Protein AF-A0A8S3IY94-F1 (afdb_monomer)

Sequence (135 aa):
FRSIRLVISELGSSFTLWDTIVNGASDVRLPKPRHITLKSLETGTILALKFEDTNATDEFHQYFVKLSCDPRNKDLFDVFNAKRRPAVFILRKRKIKKSAISKPSHFNHITKVDENDKDSLYTYSVLVDDHITLS

pLDDT: mean 77.08, std 17.55, range [37.41, 96.62]

Foldseek 3Di:
DDFDKDWDADPPVRHTPDIATDFQQQPWDDPDQQWIWTAGPVPRDIDIGGHPHRVVVVVVVVVVVCCLPPPVRCVRNVPPPPPPPPPPPPPPPPPDPPVVVPDPDPPDPDPDDDPVCCVVDPVNVVVPPPDDDDD

Radius of gyration: 25.17 Å; Cα contacts (8 Å, |Δi|>4): 119; chains: 1; bounding box: 34×53×73 Å

Solvent-accessible surface area (backbone atoms only — not comparable to full-atom values): 8779 Å² total; per-residue (Å²): 136,90,85,46,70,53,75,41,53,44,86,92,77,63,48,75,78,43,75,41,63,53,48,50,82,17,63,75,42,70,89,46,89,27,32,40,34,33,34,34,74,89,79,66,47,73,48,78,48,75,48,96,42,54,65,64,38,50,50,55,50,50,52,52,51,51,53,48,68,31,78,91,32,35,88,52,33,43,69,79,75,54,74,76,68,76,74,82,72,79,73,76,78,69,79,77,56,74,77,79,72,65,64,80,74,89,76,77,83,76,89,75,84,61,86,85,44,43,88,78,35,71,71,54,46,66,70,60,72,77,77,86,91,78,134

Nearest PDB structures (foldseek):
  2y8g-assembly2_B  TM=7.452E-01  e=6.673E-02  Homo sapiens
  2y8f-assembly2_B  TM=6.903E-01  e=5.879E-02  Homo sapiens
  1i2h-assembly1_A  TM=7.411E-01  e=7.575E-02  Rattus norvegicus
  1ddw-assembly1_A  TM=7.922E-01  e=2.523E-01  Rattus norvegicus
  7r03-assembly1_A  TM=5.522E-01  e=1.427E-01  Homo sapiens

Secondary structure (DSSP, 8-state):
---EEEEEE-TTT--EEEEEEE-TTS--EEEETTEEEEE-TTT-PEEEEE-SSHHHHHHHHHHHHHHHH-GGGHHHH-TTTS---------------GGGS-SPP-----S---GGGTTT-HHHHHHS-S-----

Organism: NCBI:txid392030

Mean predicted aligned error: 17.2 Å

Structure (mmCIF, N/CA/C/O backbone):
data_AF-A0A8S3IY94-F1
#
_entry.id   AF-A0A8S3IY94-F1
#
loop_
_atom_site.group_PDB
_atom_site.id
_atom_site.type_symbol
_atom_site.label_atom_id
_atom_site.label_alt_id
_atom_site.label_comp_id
_atom_site.label_asym_id
_atom_site.label_entity_id
_atom_site.label_seq_id
_atom_site.pdbx_PDB_ins_code
_atom_site.Cartn_x
_atom_site.Cartn_y
_atom_site.Cartn_z
_atom_site.occupancy
_atom_site.B_iso_or_equiv
_atom_site.auth_seq_id
_atom_site.auth_comp_id
_atom_site.auth_asym_id
_atom_site.auth_atom_id
_atom_site.pdbx_PDB_model_num
ATOM 1 N N . PHE A 1 1 ? -20.441 7.571 -6.662 1.00 65.00 1 PHE A N 1
ATOM 2 C CA . PHE A 1 1 ? -18.976 7.734 -6.764 1.00 65.00 1 PHE A CA 1
ATOM 3 C C . PHE A 1 1 ? -18.361 6.359 -6.903 1.00 65.00 1 PHE A C 1
ATOM 5 O O . PHE A 1 1 ? -18.808 5.458 -6.206 1.00 65.00 1 PHE A O 1
ATOM 12 N N . ARG A 1 2 ? -17.418 6.175 -7.828 1.00 85.12 2 ARG A N 1
ATOM 13 C CA . ARG A 1 2 ? -16.739 4.890 -8.014 1.00 85.12 2 ARG A CA 1
ATOM 14 C C . ARG A 1 2 ? -15.453 4.877 -7.192 1.00 85.12 2 ARG A C 1
ATOM 16 O O . ARG A 1 2 ? -14.820 5.918 -7.046 1.00 85.12 2 ARG A O 1
ATOM 23 N N . SER A 1 3 ? -15.083 3.723 -6.660 1.00 87.88 3 SER A N 1
ATOM 24 C CA . SER A 1 3 ? -13.829 3.525 -5.938 1.00 87.88 3 SER A CA 1
ATOM 25 C C . SER A 1 3 ? -13.295 2.122 -6.200 1.00 87.88 3 SER A C 1
ATOM 27 O O . SER A 1 3 ? -14.051 1.207 -6.528 1.00 87.88 3 SER A O 1
ATOM 29 N N . ILE A 1 4 ? -11.981 1.970 -6.077 1.00 90.38 4 ILE A N 1
ATOM 30 C CA . ILE A 1 4 ? -11.308 0.674 -6.032 1.00 90.38 4 ILE A CA 1
ATOM 31 C C . ILE A 1 4 ? -10.810 0.507 -4.604 1.00 90.38 4 ILE A C 1
ATOM 33 O O . ILE A 1 4 ? -10.259 1.450 -4.032 1.00 90.38 4 ILE A O 1
ATOM 37 N N . ARG A 1 5 ? -11.034 -0.670 -4.021 1.00 92.69 5 ARG A N 1
ATOM 38 C CA . ARG A 1 5 ? -10.566 -1.003 -2.675 1.00 92.69 5 ARG A CA 1
ATOM 39 C C . ARG A 1 5 ? -9.533 -2.113 -2.750 1.00 92.69 5 ARG A C 1
ATOM 41 O O . ARG A 1 5 ? -9.685 -3.041 -3.542 1.00 92.69 5 ARG A O 1
ATOM 48 N N . LEU A 1 6 ? -8.504 -2.004 -1.923 1.00 92.88 6 LEU A N 1
ATOM 49 C CA . LEU A 1 6 ? -7.579 -3.091 -1.643 1.00 92.88 6 LEU A CA 1
ATOM 50 C C . LEU A 1 6 ? -7.954 -3.667 -0.286 1.00 92.88 6 LEU A C 1
ATOM 52 O O . LEU A 1 6 ? -7.851 -2.976 0.724 1.00 92.88 6 LEU A O 1
ATOM 56 N N . VAL A 1 7 ? -8.379 -4.925 -0.298 1.00 94.31 7 VAL A N 1
ATOM 57 C CA . VAL A 1 7 ? -8.723 -5.685 0.900 1.00 94.31 7 VAL A CA 1
ATOM 58 C C . VAL A 1 7 ? -7.681 -6.776 1.078 1.00 94.31 7 VAL A C 1
ATOM 60 O O . VAL A 1 7 ? -7.384 -7.518 0.144 1.00 94.31 7 VAL A O 1
ATOM 63 N N . ILE A 1 8 ? -7.128 -6.859 2.279 1.00 94.75 8 ILE A N 1
ATOM 64 C CA . ILE A 1 8 ? -6.209 -7.907 2.699 1.00 94.75 8 ILE A CA 1
ATOM 65 C C . ILE A 1 8 ? -6.904 -8.692 3.789 1.00 94.75 8 ILE A C 1
ATOM 67 O O . ILE A 1 8 ? -7.335 -8.127 4.798 1.00 94.75 8 ILE A O 1
ATOM 71 N N . SER A 1 9 ? -6.994 -9.996 3.585 1.00 96.62 9 SER A N 1
ATOM 72 C CA . SER A 1 9 ? -7.605 -10.915 4.527 1.00 96.62 9 SER A CA 1
ATOM 73 C C . SER A 1 9 ? -6.638 -12.013 4.924 1.00 96.62 9 SER A C 1
ATOM 75 O O . SER A 1 9 ? -5.768 -12.408 4.147 1.00 96.62 9 SER A O 1
ATOM 77 N N . GLU A 1 10 ? -6.821 -12.529 6.130 1.00 96.06 10 GLU A N 1
ATOM 78 C CA . GLU A 1 10 ? -6.155 -13.744 6.570 1.00 96.06 10 GLU A CA 1
ATOM 79 C C . GLU A 1 10 ? -6.596 -14.935 5.701 1.00 96.06 10 GLU A C 1
ATOM 81 O O . GLU A 1 10 ? -7.782 -15.119 5.399 1.00 96.06 10 GLU A O 1
ATOM 86 N N . LEU A 1 11 ? -5.622 -15.751 5.295 1.00 91.88 11 LEU A N 1
ATOM 87 C CA . LEU A 1 11 ? -5.869 -16.975 4.545 1.00 91.88 11 LEU A CA 1
ATOM 88 C C . LEU A 1 11 ? -6.580 -18.002 5.440 1.00 91.88 11 LEU A C 1
ATOM 90 O O . LEU A 1 11 ? -6.097 -18.336 6.515 1.00 91.88 11 LEU A O 1
ATOM 94 N N . GLY A 1 12 ? -7.716 -18.530 4.983 1.00 95.75 12 GLY A N 1
ATOM 95 C CA . GLY A 1 12 ? -8.498 -19.546 5.696 1.00 95.75 12 GLY A CA 1
ATOM 96 C C . GLY A 1 12 ? -9.692 -18.978 6.466 1.00 95.75 12 GLY A C 1
ATOM 97 O O . GLY A 1 12 ? -10.805 -19.456 6.267 1.00 95.75 12 GLY A O 1
ATOM 98 N N . SER A 1 13 ? -9.506 -17.931 7.277 1.00 95.12 13 SER A N 1
ATOM 99 C CA . SER A 1 13 ? -10.605 -17.307 8.040 1.00 95.12 13 SER A CA 1
ATOM 100 C C . SER A 1 13 ? -11.362 -16.229 7.253 1.00 95.12 13 SER A C 1
ATOM 102 O O . SER A 1 13 ? -12.498 -15.901 7.588 1.00 95.12 13 SER A O 1
ATOM 104 N N . SER A 1 14 ? -10.741 -15.666 6.207 1.00 92.75 14 SER A N 1
ATOM 105 C CA . SER A 1 14 ? -11.219 -14.474 5.486 1.00 92.75 14 SER A CA 1
ATOM 106 C C . SER A 1 14 ? -11.383 -13.229 6.369 1.00 92.75 14 SER A C 1
ATOM 108 O O . SER A 1 14 ? -12.009 -12.252 5.953 1.00 92.75 14 SER A O 1
ATOM 110 N N . PHE A 1 15 ? -10.805 -13.226 7.573 1.00 96.19 15 PHE A N 1
ATOM 111 C CA . PHE A 1 15 ? -10.823 -12.067 8.452 1.00 96.19 15 PHE A CA 1
ATOM 112 C C . PHE A 1 15 ? -10.086 -10.896 7.796 1.00 96.19 15 PHE A C 1
ATOM 114 O O . PHE A 1 15 ? -8.939 -11.037 7.371 1.00 96.19 15 PHE A O 1
ATOM 121 N N . THR A 1 16 ? -10.739 -9.737 7.688 1.00 96.12 16 THR A N 1
ATOM 122 C CA . THR A 1 16 ? -10.141 -8.546 7.074 1.00 96.12 16 THR A CA 1
ATOM 123 C C . THR A 1 16 ? -9.082 -7.949 7.993 1.00 96.12 16 THR A C 1
ATOM 125 O O . THR A 1 16 ? -9.390 -7.405 9.049 1.00 96.12 16 THR A O 1
ATOM 128 N N . LEU A 1 17 ? -7.828 -8.017 7.558 1.00 93.69 17 LEU A N 1
ATOM 129 C CA . LEU A 1 17 ? -6.682 -7.426 8.245 1.00 93.69 17 LEU A CA 1
ATOM 130 C C . LEU A 1 17 ? -6.537 -5.946 7.901 1.00 93.69 17 LEU A C 1
ATOM 132 O O . LEU A 1 17 ? -6.115 -5.141 8.729 1.00 93.69 17 LEU A O 1
ATOM 136 N N . TRP A 1 18 ? -6.853 -5.593 6.656 1.00 93.06 18 TRP A N 1
ATOM 137 C CA . TRP A 1 18 ? -6.702 -4.236 6.166 1.00 93.06 18 TRP A CA 1
ATOM 138 C C . TRP A 1 18 ? -7.607 -3.977 4.965 1.00 93.06 18 TRP A C 1
ATOM 140 O O . TRP A 1 18 ? -7.755 -4.832 4.095 1.00 93.06 18 TRP A O 1
ATOM 150 N N . ASP A 1 19 ? -8.195 -2.789 4.909 1.00 93.75 19 ASP A N 1
ATOM 151 C CA . ASP A 1 19 ? -9.092 -2.364 3.840 1.00 93.75 19 ASP A CA 1
ATOM 152 C C . ASP A 1 19 ? -8.912 -0.864 3.610 1.00 93.75 19 ASP A C 1
ATOM 154 O O . ASP A 1 19 ? -9.016 -0.070 4.548 1.00 93.75 19 ASP A O 1
ATOM 158 N N . THR A 1 20 ? -8.614 -0.470 2.372 1.00 92.94 20 THR A N 1
ATOM 159 C CA . THR A 1 20 ? -8.577 0.947 2.008 1.00 92.94 20 THR A CA 1
ATOM 160 C C . THR A 1 20 ? -8.990 1.209 0.572 1.00 92.94 20 THR A C 1
ATOM 162 O O . THR A 1 20 ? -8.854 0.362 -0.313 1.00 92.94 20 THR A O 1
ATOM 165 N N . ILE A 1 21 ? -9.378 2.457 0.318 1.00 91.19 21 ILE A N 1
ATOM 166 C CA . ILE A 1 21 ? -9.535 3.006 -1.027 1.00 91.19 21 ILE A CA 1
ATOM 167 C C . ILE A 1 21 ? -8.170 3.269 -1.676 1.00 91.19 21 ILE A C 1
ATOM 169 O O . ILE A 1 21 ? -7.341 4.019 -1.154 1.00 91.19 21 ILE A O 1
ATOM 173 N N . VAL A 1 22 ? -7.976 2.714 -2.873 1.00 89.31 22 VAL A N 1
ATOM 174 C CA . VAL A 1 22 ? -6.753 2.877 -3.660 1.00 89.31 22 VAL A CA 1
ATOM 175 C C . VAL A 1 22 ? -7.024 3.667 -4.934 1.00 89.31 22 VAL A C 1
ATOM 177 O O . VAL A 1 22 ? -7.990 3.411 -5.653 1.00 89.31 22 VAL A O 1
ATOM 180 N N . ASN A 1 23 ? -6.166 4.649 -5.213 1.00 89.38 23 ASN A N 1
ATOM 181 C CA . ASN A 1 23 ? -6.246 5.491 -6.403 1.00 89.38 23 ASN A CA 1
ATOM 182 C C . ASN A 1 23 ? -4.851 6.032 -6.798 1.00 89.38 23 ASN A C 1
ATOM 184 O O . ASN A 1 23 ? -3.833 5.572 -6.276 1.00 89.38 23 ASN A O 1
ATOM 188 N N . GLY A 1 24 ? -4.772 7.003 -7.717 1.00 84.62 24 GLY A N 1
ATOM 189 C CA . GLY A 1 24 ? -3.489 7.551 -8.199 1.00 84.62 24 GLY A CA 1
ATOM 190 C C . GLY A 1 24 ? -2.608 8.223 -7.134 1.00 84.62 24 GLY A C 1
ATOM 191 O O . GLY A 1 24 ? -1.408 8.380 -7.339 1.00 84.62 24 GLY A O 1
ATOM 192 N N . ALA A 1 25 ? -3.169 8.592 -5.983 1.00 86.00 25 ALA A N 1
ATOM 193 C CA . ALA A 1 25 ? -2.448 9.185 -4.860 1.00 86.00 25 ALA A CA 1
ATOM 194 C C . ALA A 1 25 ? -1.937 8.151 -3.837 1.00 86.00 25 ALA A C 1
ATOM 196 O O . ALA A 1 25 ? -1.245 8.529 -2.890 1.00 86.00 25 ALA A O 1
ATOM 197 N N . SER A 1 26 ? -2.254 6.863 -4.010 1.00 88.19 26 SER A N 1
ATOM 198 C CA . SER A 1 26 ? -1.857 5.794 -3.083 1.00 88.19 26 SER A CA 1
ATOM 199 C C . SER A 1 26 ? -0.375 5.417 -3.147 1.00 88.19 26 SER A C 1
ATOM 201 O O . SER A 1 26 ? 0.056 4.590 -2.355 1.00 88.19 26 SER A O 1
ATOM 203 N N . ASP A 1 27 ? 0.412 6.023 -4.045 1.00 88.19 27 ASP A N 1
ATOM 204 C CA . ASP A 1 27 ? 1.884 5.973 -4.027 1.00 88.19 27 ASP A CA 1
ATOM 205 C C . ASP A 1 27 ? 2.453 4.546 -3.873 1.00 88.19 27 ASP A C 1
ATOM 207 O O . ASP A 1 27 ? 3.232 4.256 -2.964 1.00 88.19 27 ASP A O 1
ATOM 211 N N . VAL A 1 28 ? 1.999 3.631 -4.738 1.00 90.56 28 VAL A N 1
ATOM 212 C CA . VAL A 1 28 ? 2.440 2.228 -4.748 1.00 90.56 28 VAL A CA 1
ATOM 213 C C . VAL A 1 28 ? 3.869 2.149 -5.292 1.00 90.56 28 VAL A C 1
ATOM 215 O O . VAL A 1 28 ? 4.126 2.564 -6.420 1.00 90.56 28 VAL A O 1
ATOM 218 N N . ARG A 1 29 ? 4.808 1.625 -4.497 1.00 90.56 29 ARG A N 1
ATOM 219 C CA . ARG A 1 29 ? 6.248 1.570 -4.817 1.00 90.56 29 ARG A CA 1
ATOM 220 C C . ARG A 1 29 ? 6.831 0.182 -4.571 1.00 90.56 29 ARG A C 1
ATOM 222 O O . ARG A 1 29 ? 6.409 -0.487 -3.631 1.00 90.56 29 ARG A O 1
ATOM 229 N N . LEU A 1 30 ? 7.873 -0.186 -5.325 1.00 91.25 30 LEU A N 1
ATOM 230 C CA . LEU A 1 30 ? 8.742 -1.337 -5.033 1.00 91.25 30 LEU A CA 1
ATOM 231 C C . LEU A 1 30 ? 10.090 -0.864 -4.471 1.00 91.25 30 LEU A C 1
ATOM 233 O O . LEU A 1 30 ? 11.032 -0.640 -5.232 1.00 91.25 30 LEU A O 1
ATOM 237 N N . PRO A 1 31 ? 10.227 -0.676 -3.149 1.00 89.69 31 PRO A N 1
ATOM 238 C CA . PRO A 1 31 ? 11.500 -0.255 -2.568 1.00 89.69 31 PRO A CA 1
ATOM 239 C C . PRO A 1 31 ? 12.597 -1.329 -2.660 1.00 89.69 31 PRO A C 1
ATOM 241 O O . PRO A 1 31 ? 13.778 -0.989 -2.663 1.00 89.69 31 PRO A O 1
ATOM 244 N N . LYS A 1 32 ? 12.227 -2.618 -2.675 1.00 88.12 32 LYS A N 1
ATOM 245 C CA . LYS A 1 32 ? 13.134 -3.778 -2.720 1.00 88.12 32 LYS A CA 1
ATOM 246 C C . LYS A 1 32 ? 12.444 -4.957 -3.417 1.00 88.12 32 LYS A C 1
ATOM 248 O O . LYS A 1 32 ? 11.212 -5.001 -3.413 1.00 88.12 32 LYS A O 1
ATOM 253 N N . PRO A 1 33 ? 13.194 -5.960 -3.918 1.00 90.38 33 PRO A N 1
ATOM 254 C CA . PRO A 1 33 ? 12.597 -7.219 -4.354 1.00 90.38 33 PRO A CA 1
ATOM 255 C C . PRO A 1 33 ? 11.706 -7.792 -3.253 1.00 90.38 33 PRO A C 1
ATOM 257 O O . PRO A 1 33 ? 12.064 -7.719 -2.074 1.00 90.38 33 PRO A O 1
ATOM 260 N N . ARG A 1 34 ? 10.558 -8.361 -3.625 1.00 95.12 34 ARG A N 1
ATOM 261 C CA . ARG A 1 34 ? 9.569 -8.935 -2.696 1.00 95.12 34 ARG A CA 1
ATOM 262 C C . ARG A 1 34 ? 8.825 -7.952 -1.793 1.00 95.12 34 ARG A C 1
ATOM 264 O O . ARG A 1 34 ? 8.065 -8.396 -0.937 1.00 95.12 34 ARG A O 1
ATOM 271 N N . HIS A 1 35 ? 9.058 -6.648 -1.930 1.00 94.31 35 HIS A N 1
ATOM 272 C CA . HIS A 1 35 ? 8.467 -5.641 -1.054 1.00 94.31 35 HIS A CA 1
ATOM 273 C C . HIS A 1 35 ? 7.695 -4.608 -1.862 1.00 94.31 35 HIS A C 1
ATOM 275 O O . HIS A 1 35 ? 8.235 -4.021 -2.798 1.00 94.31 35 HIS A O 1
ATOM 281 N N . ILE A 1 36 ? 6.462 -4.336 -1.439 1.00 95.00 36 ILE A N 1
ATOM 282 C CA . ILE A 1 36 ? 5.648 -3.236 -1.956 1.00 95.00 36 ILE A CA 1
ATOM 283 C C . ILE A 1 36 ? 5.217 -2.359 -0.800 1.00 95.00 36 ILE A C 1
ATOM 285 O O . ILE A 1 36 ? 4.791 -2.850 0.241 1.00 95.00 36 ILE A O 1
ATOM 289 N N . THR A 1 37 ? 5.309 -1.051 -0.988 1.00 95.12 37 THR A N 1
ATOM 290 C CA . THR A 1 37 ? 4.728 -0.080 -0.063 1.00 95.12 37 THR A CA 1
ATOM 291 C C . THR A 1 37 ? 3.613 0.679 -0.744 1.00 95.12 37 THR A C 1
ATOM 293 O O . THR A 1 37 ? 3.745 1.023 -1.916 1.00 95.12 37 THR A O 1
ATOM 296 N N . LEU A 1 38 ? 2.551 0.978 -0.010 1.00 93.81 38 LEU A N 1
ATOM 297 C CA . LEU A 1 38 ? 1.428 1.773 -0.493 1.00 93.81 38 LEU A CA 1
ATOM 298 C C . LEU A 1 38 ? 0.858 2.631 0.635 1.00 93.81 38 LEU A C 1
ATOM 300 O O . LEU A 1 38 ? 0.937 2.276 1.809 1.00 93.81 38 LEU A O 1
ATOM 304 N N . LYS A 1 39 ? 0.289 3.775 0.280 1.00 91.81 39 LYS A N 1
ATOM 305 C CA . LYS A 1 39 ? -0.270 4.753 1.206 1.00 91.81 39 LYS A CA 1
ATOM 306 C C . LYS A 1 39 ? -1.796 4.702 1.183 1.00 91.81 39 LYS A C 1
ATOM 308 O O . LYS A 1 39 ? -2.416 4.874 0.133 1.00 91.81 39 LYS A O 1
ATOM 313 N N . SER A 1 40 ? -2.396 4.538 2.359 1.00 90.00 40 SER A N 1
ATOM 314 C CA . SER A 1 40 ? -3.828 4.768 2.553 1.00 90.00 40 SER A CA 1
ATOM 315 C C . SER A 1 40 ? -4.135 6.258 2.468 1.00 90.00 40 SER A C 1
ATOM 317 O O . SER A 1 40 ? -3.449 7.092 3.064 1.00 90.00 40 SER A O 1
ATOM 31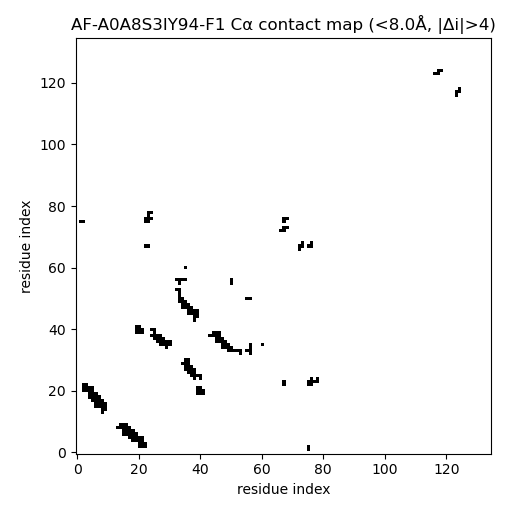9 N N . LEU A 1 41 ? -5.192 6.593 1.740 1.00 83.50 41 LEU A N 1
ATOM 320 C CA . LEU A 1 41 ? -5.672 7.969 1.619 1.00 83.50 41 LEU A CA 1
ATOM 321 C C . LEU A 1 41 ? -6.633 8.348 2.736 1.00 83.50 41 LEU A C 1
ATOM 323 O O . LEU A 1 41 ? -6.757 9.526 3.054 1.00 83.50 41 LEU A O 1
ATOM 327 N N . GLU A 1 42 ? -7.288 7.353 3.327 1.00 87.50 42 GLU A N 1
ATOM 328 C CA . GLU A 1 42 ? -8.259 7.546 4.398 1.00 87.50 42 GLU A CA 1
ATOM 329 C C . GLU A 1 42 ? -7.547 7.794 5.728 1.00 87.50 42 GLU A C 1
ATOM 331 O O . GLU A 1 42 ? -7.866 8.739 6.443 1.00 87.50 42 GLU A O 1
ATOM 336 N N . THR A 1 43 ? -6.540 6.976 6.038 1.00 86.56 43 THR A N 1
ATOM 337 C CA . THR A 1 43 ? -5.831 7.017 7.326 1.00 86.56 43 THR A CA 1
ATOM 338 C C . THR A 1 43 ? -4.456 7.677 7.229 1.00 86.56 43 THR A C 1
ATOM 340 O O . THR A 1 43 ? -3.853 7.999 8.249 1.00 86.56 43 THR A O 1
ATOM 343 N N . GLY A 1 44 ? -3.916 7.863 6.018 1.00 86.50 44 GLY A N 1
ATOM 344 C CA . GLY A 1 44 ? -2.558 8.374 5.805 1.00 86.50 44 GLY A CA 1
ATOM 345 C C . GLY A 1 44 ? -1.446 7.378 6.151 1.00 86.50 44 GLY A C 1
ATOM 346 O O . GLY A 1 44 ? -0.269 7.708 5.993 1.00 86.50 44 GLY A O 1
ATOM 347 N N . THR A 1 45 ? -1.795 6.172 6.605 1.00 91.44 45 THR A N 1
ATOM 348 C CA . THR A 1 45 ? -0.836 5.135 6.997 1.00 91.44 45 THR A CA 1
ATOM 349 C C . THR A 1 45 ? -0.163 4.523 5.777 1.00 91.44 45 THR A C 1
ATOM 351 O O . THR A 1 45 ? -0.790 4.351 4.729 1.00 91.44 45 THR A O 1
ATOM 354 N N . ILE A 1 46 ? 1.103 4.140 5.927 1.00 92.81 46 ILE A N 1
ATOM 355 C CA . ILE A 1 46 ? 1.838 3.389 4.909 1.00 92.81 46 ILE A CA 1
ATOM 356 C C . ILE A 1 46 ? 1.765 1.910 5.267 1.00 92.81 46 ILE A C 1
ATOM 358 O O . ILE A 1 46 ? 2.143 1.513 6.366 1.00 92.81 46 ILE A O 1
ATOM 362 N N . LEU A 1 47 ? 1.295 1.109 4.322 1.00 94.06 47 LEU A N 1
ATOM 363 C CA . LEU A 1 47 ? 1.311 -0.337 4.392 1.00 94.06 47 LEU A CA 1
ATOM 364 C C . LEU A 1 47 ? 2.550 -0.859 3.667 1.00 94.06 47 LEU A C 1
ATOM 366 O O . LEU A 1 47 ? 2.819 -0.459 2.534 1.00 94.06 47 LEU A O 1
ATOM 370 N N . ALA A 1 48 ? 3.288 -1.756 4.317 1.00 95.25 48 ALA A N 1
ATOM 371 C CA . ALA A 1 48 ? 4.411 -2.472 3.729 1.00 95.25 48 ALA A CA 1
ATOM 372 C C . ALA A 1 48 ? 4.048 -3.955 3.596 1.00 95.25 48 ALA A C 1
ATOM 374 O O . ALA A 1 48 ? 3.831 -4.641 4.592 1.00 95.25 48 ALA A O 1
ATOM 375 N N . LEU A 1 49 ? 3.983 -4.435 2.360 1.00 94.88 49 LEU A N 1
ATOM 376 C CA . LEU A 1 49 ? 3.697 -5.817 2.004 1.00 94.88 49 LEU A CA 1
ATOM 377 C C . LEU A 1 49 ? 4.994 -6.533 1.656 1.00 94.88 49 LEU A C 1
ATOM 379 O O . LEU A 1 49 ? 5.805 -6.020 0.882 1.00 94.88 49 LEU A O 1
ATOM 383 N N . LYS A 1 50 ? 5.168 -7.731 2.213 1.00 96.56 50 LYS A N 1
ATOM 384 C CA . LYS A 1 50 ? 6.252 -8.649 1.876 1.00 96.56 50 LYS A CA 1
ATOM 385 C C . LYS A 1 50 ? 5.650 -9.911 1.277 1.00 96.56 50 LYS A C 1
ATOM 387 O O . LYS A 1 50 ? 4.870 -10.587 1.939 1.00 96.56 50 LYS A O 1
ATOM 392 N N . PHE A 1 51 ? 6.046 -10.232 0.056 1.00 96.06 51 PHE A N 1
ATOM 393 C CA . PHE A 1 51 ? 5.546 -11.390 -0.675 1.00 96.06 51 PHE A CA 1
ATOM 394 C C . PHE A 1 51 ? 6.461 -12.605 -0.497 1.00 96.06 51 PHE A C 1
ATOM 396 O O . PHE A 1 51 ? 7.651 -12.494 -0.155 1.00 96.06 51 PHE A O 1
ATOM 403 N N . GLU A 1 52 ? 5.897 -13.786 -0.734 1.00 95.12 52 GLU A N 1
ATOM 404 C CA . GLU A 1 52 ? 6.604 -15.065 -0.658 1.00 95.12 52 GLU A CA 1
ATOM 405 C C . GLU A 1 52 ? 7.733 -15.159 -1.691 1.00 95.12 52 GLU A C 1
ATOM 407 O O . GLU A 1 52 ? 8.850 -15.546 -1.346 1.00 95.12 52 GLU A O 1
ATOM 412 N N . ASP A 1 53 ? 7.498 -14.666 -2.904 1.00 95.19 53 ASP A N 1
ATOM 413 C CA . ASP A 1 53 ? 8.485 -14.620 -3.977 1.00 95.19 53 ASP A CA 1
ATOM 414 C C . ASP A 1 53 ? 8.407 -13.312 -4.791 1.00 95.19 53 ASP A C 1
ATOM 416 O O . ASP A 1 53 ? 7.573 -12.429 -4.555 1.00 95.19 53 ASP A O 1
ATOM 420 N N . THR A 1 54 ? 9.365 -13.137 -5.704 1.00 94.44 54 THR A N 1
ATOM 421 C CA . THR A 1 54 ? 9.450 -11.949 -6.564 1.00 94.44 54 THR A CA 1
ATOM 422 C C . THR A 1 54 ? 8.365 -11.926 -7.632 1.00 94.44 54 THR A C 1
ATOM 424 O O . THR A 1 54 ? 7.857 -10.852 -7.930 1.00 94.44 54 THR A O 1
ATOM 427 N N . ASN A 1 55 ? 7.960 -13.085 -8.152 1.00 94.94 55 ASN A N 1
ATOM 428 C CA . ASN A 1 55 ? 6.943 -13.184 -9.190 1.00 94.94 55 ASN A CA 1
ATOM 429 C C . ASN A 1 55 ? 5.579 -12.685 -8.687 1.00 94.94 55 ASN A C 1
ATOM 431 O O . ASN A 1 55 ? 4.953 -11.865 -9.347 1.00 94.94 55 ASN A O 1
ATOM 435 N N . ALA A 1 56 ? 5.170 -13.068 -7.475 1.00 94.12 56 ALA A N 1
ATOM 436 C CA . ALA A 1 56 ? 3.944 -12.586 -6.839 1.00 94.12 56 ALA A CA 1
ATOM 437 C C . ALA A 1 56 ? 3.958 -11.062 -6.611 1.00 94.12 56 ALA A C 1
ATOM 439 O O . ALA A 1 56 ? 2.932 -10.388 -6.701 1.00 94.12 56 ALA A O 1
ATOM 440 N N . THR A 1 57 ? 5.140 -10.503 -6.338 1.00 94.81 57 THR A N 1
ATOM 441 C CA . THR A 1 57 ? 5.325 -9.051 -6.184 1.00 94.81 57 THR A CA 1
ATOM 442 C C . THR A 1 57 ? 5.154 -8.336 -7.515 1.00 94.81 57 THR A C 1
ATOM 444 O O . THR A 1 57 ? 4.443 -7.333 -7.598 1.00 94.81 57 THR A O 1
ATOM 447 N N . ASP A 1 58 ? 5.799 -8.861 -8.555 1.00 91.88 58 ASP A N 1
ATOM 448 C CA . ASP A 1 58 ? 5.748 -8.305 -9.900 1.00 91.88 58 ASP A CA 1
ATOM 449 C C . ASP A 1 58 ? 4.333 -8.401 -10.470 1.00 91.88 58 ASP A C 1
ATOM 451 O O . ASP A 1 58 ? 3.839 -7.424 -11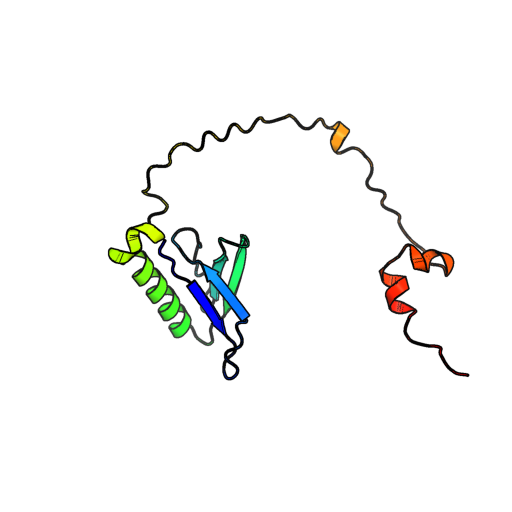.026 1.00 91.88 58 ASP A O 1
ATOM 455 N N . GLU A 1 59 ? 3.643 -9.524 -10.263 1.00 94.75 59 GLU A N 1
ATOM 456 C CA . GLU A 1 59 ? 2.253 -9.721 -10.671 1.00 94.75 59 GLU A CA 1
ATOM 457 C C . GLU A 1 59 ? 1.322 -8.709 -9.996 1.00 94.75 59 GLU A C 1
ATOM 459 O O . GLU A 1 59 ? 0.570 -8.008 -10.679 1.00 94.75 59 GLU A O 1
ATOM 464 N N . PHE A 1 60 ? 1.413 -8.558 -8.670 1.00 93.94 60 PHE A N 1
ATOM 465 C CA . PHE A 1 60 ? 0.619 -7.567 -7.942 1.00 93.94 60 PHE A CA 1
ATOM 466 C C . PHE A 1 60 ? 0.883 -6.150 -8.462 1.00 93.94 60 PHE A C 1
ATOM 468 O O . PHE A 1 60 ? -0.048 -5.379 -8.715 1.00 93.94 60 PHE A O 1
ATOM 475 N N . HIS A 1 61 ? 2.155 -5.792 -8.647 1.00 90.75 61 HIS A N 1
ATOM 476 C CA . HIS A 1 61 ? 2.518 -4.467 -9.129 1.00 90.75 61 HIS A CA 1
ATOM 477 C C . HIS A 1 61 ? 2.044 -4.224 -10.567 1.00 90.75 61 HIS A C 1
ATOM 479 O O . HIS A 1 61 ? 1.473 -3.174 -10.859 1.00 90.75 61 HIS A O 1
ATOM 485 N N . GLN A 1 62 ? 2.225 -5.191 -11.467 1.00 91.44 62 GLN A N 1
ATOM 486 C CA . GLN A 1 62 ? 1.739 -5.109 -12.843 1.00 91.44 62 GLN A CA 1
ATOM 487 C C . GLN A 1 62 ? 0.218 -4.994 -12.892 1.00 91.44 62 GLN A C 1
ATOM 489 O O . GLN A 1 62 ? -0.307 -4.218 -13.690 1.00 91.44 62 GLN A O 1
ATOM 494 N N . TYR A 1 63 ? -0.498 -5.709 -12.022 1.00 91.81 63 TYR A N 1
ATOM 495 C CA . TYR A 1 63 ? -1.945 -5.583 -11.909 1.00 91.81 63 TYR A CA 1
ATOM 496 C C . TYR A 1 63 ? -2.349 -4.167 -11.490 1.00 91.81 63 TYR A C 1
ATOM 498 O O . TYR A 1 63 ? -3.242 -3.570 -12.094 1.00 91.81 63 TYR A O 1
ATOM 506 N N . PHE A 1 64 ? -1.638 -3.582 -10.524 1.00 89.94 64 PHE A N 1
ATOM 507 C CA . PHE A 1 64 ? -1.849 -2.195 -10.122 1.00 89.94 64 PHE A CA 1
ATOM 508 C C . PHE A 1 64 ? -1.576 -1.198 -11.262 1.00 89.94 64 PHE A C 1
ATOM 510 O O . PHE A 1 64 ? -2.386 -0.304 -11.508 1.00 89.94 64 PHE A O 1
ATOM 517 N N . VAL A 1 65 ? -0.477 -1.371 -12.004 1.00 87.44 65 VAL A N 1
ATOM 518 C CA . VAL A 1 65 ? -0.150 -0.550 -13.186 1.00 87.44 65 VAL A CA 1
ATOM 519 C C . VAL A 1 65 ? -1.217 -0.697 -14.272 1.00 87.44 65 VAL A C 1
ATOM 521 O O . VAL A 1 65 ? -1.669 0.286 -14.851 1.00 87.44 65 VAL A O 1
ATOM 524 N N . LYS A 1 66 ? -1.688 -1.918 -14.527 1.00 88.50 66 LYS A N 1
ATOM 525 C CA . LYS A 1 66 ? -2.763 -2.170 -15.488 1.00 88.50 66 LYS A CA 1
ATOM 526 C C . LYS A 1 66 ? -4.056 -1.470 -15.071 1.00 88.50 66 LYS A C 1
ATOM 528 O O . LYS A 1 66 ? -4.710 -0.862 -15.915 1.00 88.50 66 LYS A O 1
ATOM 533 N N . LEU A 1 67 ? -4.408 -1.522 -13.784 1.00 89.62 67 LEU A N 1
ATOM 534 C CA . LEU A 1 67 ? -5.564 -0.809 -13.242 1.00 89.62 67 LEU A CA 1
ATOM 535 C C . LEU A 1 67 ? -5.432 0.707 -13.400 1.00 89.62 67 LEU A C 1
ATOM 537 O O . LEU A 1 67 ? -6.436 1.350 -13.706 1.00 89.62 67 LEU A O 1
ATOM 541 N N . SER A 1 68 ? -4.233 1.264 -13.209 1.00 85.69 68 SER A N 1
ATOM 542 C CA . SER A 1 68 ? -3.998 2.708 -13.302 1.00 85.69 68 SER A CA 1
ATOM 543 C C . SER A 1 68 ? -3.962 3.231 -14.738 1.00 85.69 68 SER A C 1
ATOM 545 O O . SER A 1 68 ? -4.380 4.362 -14.986 1.00 85.69 68 SER A O 1
ATOM 547 N N . CYS A 1 69 ? -3.535 2.404 -15.693 1.00 85.19 69 CYS A N 1
ATOM 548 C CA . CYS A 1 69 ? -3.542 2.727 -17.119 1.00 85.19 69 CYS A CA 1
ATOM 549 C C . CYS A 1 69 ? -4.881 2.438 -17.821 1.00 85.19 69 CYS A C 1
ATOM 551 O O . CYS A 1 69 ? -5.055 2.843 -18.972 1.00 85.19 69 CYS A O 1
ATOM 553 N N . ASP A 1 70 ? -5.823 1.742 -17.176 1.00 86.56 70 ASP A N 1
ATOM 554 C CA . ASP A 1 70 ? -7.122 1.426 -17.773 1.00 86.56 70 ASP A CA 1
ATOM 555 C C . ASP A 1 70 ? -7.916 2.722 -18.051 1.00 86.56 70 ASP A C 1
ATOM 557 O O . ASP A 1 70 ? -8.199 3.477 -17.114 1.00 86.56 70 ASP A O 1
ATOM 561 N N . PRO A 1 71 ? -8.341 2.991 -19.303 1.00 88.25 71 PRO A N 1
ATOM 562 C CA . PRO A 1 71 ? -9.111 4.189 -19.644 1.00 88.25 71 PRO A CA 1
ATOM 563 C C . PRO A 1 71 ? -10.400 4.330 -18.838 1.00 88.25 71 PRO A C 1
ATOM 565 O O . PRO A 1 71 ? -10.839 5.445 -18.556 1.00 88.25 71 PRO A O 1
ATOM 568 N N . ARG A 1 72 ? -10.992 3.203 -18.426 1.00 89.25 72 ARG A N 1
ATOM 569 C CA . ARG A 1 72 ? -12.182 3.185 -17.576 1.00 89.25 72 ARG A CA 1
ATOM 570 C C . ARG A 1 72 ? -11.880 3.723 -16.190 1.00 89.25 72 ARG A C 1
ATOM 572 O O . ARG A 1 72 ? -12.812 4.178 -15.552 1.00 89.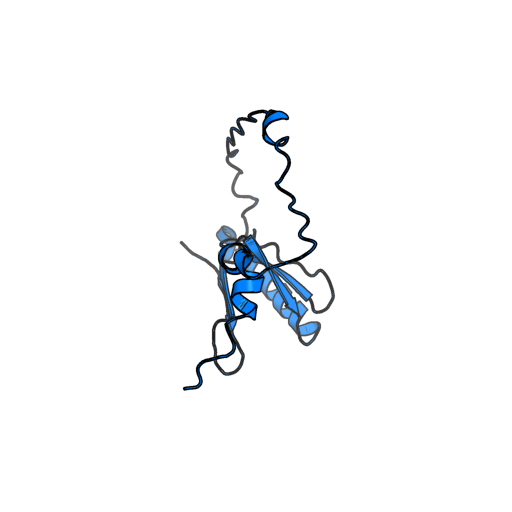25 72 ARG A O 1
ATOM 579 N N . ASN A 1 73 ? -10.629 3.664 -15.727 1.00 88.56 73 ASN A N 1
ATOM 580 C CA . ASN A 1 73 ? -10.149 4.077 -14.403 1.00 88.56 73 ASN A CA 1
ATOM 581 C C . ASN A 1 73 ? -9.455 5.436 -14.372 1.00 88.56 73 ASN A C 1
ATOM 583 O O . ASN A 1 73 ? -8.953 5.849 -13.324 1.00 88.56 73 ASN A O 1
ATOM 587 N N . LYS A 1 74 ? -9.466 6.159 -15.491 1.00 86.25 74 LYS A N 1
ATOM 588 C CA . LYS A 1 74 ? -8.805 7.455 -15.605 1.00 86.25 74 LYS A CA 1
ATOM 589 C C . LYS A 1 74 ? -9.266 8.448 -14.534 1.00 86.25 74 LYS A C 1
ATOM 591 O O . LYS A 1 74 ? -8.441 9.127 -13.949 1.00 86.25 74 LYS A O 1
ATOM 596 N N . ASP A 1 75 ? -10.551 8.487 -14.197 1.00 85.94 75 ASP A N 1
ATOM 597 C CA . ASP A 1 75 ? -11.096 9.341 -13.130 1.00 85.94 75 ASP A CA 1
ATOM 598 C C . ASP A 1 75 ? -10.503 9.062 -11.735 1.00 85.94 75 ASP A C 1
ATOM 600 O O . ASP A 1 75 ? -10.428 9.971 -10.910 1.00 85.94 75 ASP A O 1
ATOM 604 N N . LEU A 1 76 ? -10.067 7.826 -11.475 1.00 86.88 76 LEU A N 1
ATOM 605 C CA . LEU A 1 76 ? -9.502 7.406 -10.192 1.00 86.88 76 LEU A CA 1
ATOM 606 C C . LEU A 1 76 ? -7.986 7.641 -10.129 1.00 86.88 76 LEU A C 1
ATOM 608 O O . LEU A 1 76 ? -7.457 8.025 -9.086 1.00 86.88 76 LEU A O 1
ATOM 612 N N . PHE A 1 77 ? -7.268 7.413 -11.228 1.00 83.81 77 PHE A N 1
ATOM 613 C CA . PHE A 1 77 ? -5.801 7.454 -11.234 1.00 83.81 77 PHE A CA 1
ATOM 614 C C . PHE A 1 77 ? -5.209 8.734 -11.827 1.00 83.81 77 PHE A C 1
ATOM 616 O O . PHE A 1 77 ? -4.069 9.075 -11.517 1.00 83.81 77 PHE A O 1
ATOM 623 N N . ASP A 1 78 ? -5.986 9.509 -12.583 1.00 76.25 78 ASP A N 1
ATOM 624 C CA . ASP A 1 78 ? -5.562 10.771 -13.191 1.00 76.25 78 ASP A CA 1
ATOM 625 C C . ASP A 1 78 ? -5.726 11.966 -12.232 1.00 76.25 78 ASP A C 1
ATOM 627 O O . ASP A 1 78 ? -6.250 13.033 -12.566 1.00 76.25 78 ASP A O 1
ATOM 631 N N . VAL A 1 79 ? -5.255 11.787 -10.995 1.00 62.56 79 VAL A N 1
ATOM 632 C CA . VAL A 1 79 ? -5.293 12.812 -9.935 1.00 62.56 79 VAL A CA 1
ATOM 633 C C . VAL A 1 79 ? -4.369 14.000 -10.277 1.00 62.56 79 VAL A C 1
ATOM 635 O O . VAL A 1 79 ? -4.449 15.059 -9.655 1.00 62.56 79 VAL A O 1
ATOM 638 N N . PHE A 1 80 ? -3.514 13.859 -11.301 1.00 53.62 80 PHE A N 1
ATOM 639 C CA . PHE A 1 80 ? -2.550 14.875 -11.726 1.00 53.62 80 PHE A CA 1
ATOM 640 C C . PHE A 1 80 ? -2.954 15.684 -12.979 1.00 53.62 80 PHE A C 1
ATOM 642 O O . PHE A 1 80 ? -2.466 16.810 -13.096 1.00 53.62 80 PHE A O 1
ATOM 649 N N . ASN A 1 81 ? -3.854 15.208 -13.864 1.00 44.34 81 ASN A N 1
ATOM 650 C CA . ASN A 1 81 ? -4.362 16.012 -15.000 1.00 44.34 81 ASN A CA 1
ATOM 651 C C . ASN A 1 81 ? -5.740 16.647 -14.776 1.00 44.34 81 ASN A C 1
ATOM 653 O O . ASN A 1 81 ? -6.159 17.499 -15.569 1.00 44.34 81 ASN A O 1
ATOM 657 N N . ALA A 1 82 ? -6.445 16.320 -13.691 1.00 48.59 82 ALA A N 1
ATOM 658 C CA . ALA A 1 82 ? -7.516 17.187 -13.223 1.00 48.59 82 ALA A CA 1
ATOM 659 C C . ALA A 1 82 ? -6.872 18.523 -12.841 1.00 48.59 82 ALA A C 1
ATOM 661 O O . ALA A 1 82 ? -6.203 18.605 -11.812 1.00 48.59 82 ALA A O 1
ATOM 662 N N . LYS A 1 83 ? -7.013 19.533 -13.721 1.00 44.66 83 LYS A N 1
ATOM 663 C CA . LYS A 1 83 ? -6.560 20.920 -13.534 1.00 44.66 83 LYS A CA 1
ATOM 664 C C . LYS A 1 83 ? -6.548 21.210 -12.046 1.00 44.66 83 LYS A C 1
ATOM 666 O O . LYS A 1 83 ? -7.624 21.283 -11.448 1.00 44.66 83 LYS A O 1
ATOM 671 N N . ARG A 1 84 ? -5.351 21.330 -11.461 1.00 46.12 84 ARG A N 1
ATOM 672 C CA . ARG A 1 84 ? -5.178 21.866 -10.117 1.00 46.12 84 ARG A CA 1
ATOM 673 C C . ARG A 1 84 ? -5.911 23.199 -10.139 1.00 46.12 84 ARG A C 1
ATOM 675 O O . ARG A 1 84 ? -5.350 24.199 -10.577 1.00 46.12 84 ARG A O 1
ATOM 682 N N . ARG A 1 85 ? -7.184 23.231 -9.727 1.00 45.28 85 ARG A N 1
ATOM 683 C CA . ARG A 1 85 ? -7.767 24.468 -9.229 1.00 45.28 85 ARG A CA 1
ATOM 684 C C . ARG A 1 85 ? -6.755 24.859 -8.171 1.00 45.28 85 ARG A C 1
ATOM 686 O O . ARG A 1 85 ? -6.489 24.005 -7.319 1.00 45.28 85 ARG A O 1
ATOM 693 N N . PRO A 1 86 ? -6.081 26.015 -8.288 1.00 39.72 86 PRO A N 1
ATOM 694 C CA . PRO A 1 86 ? -5.154 26.409 -7.254 1.00 39.72 86 PRO A CA 1
ATOM 695 C C . PRO A 1 86 ? -5.980 26.344 -5.982 1.00 39.72 86 PRO A C 1
ATOM 697 O O . PRO A 1 86 ? -6.965 27.070 -5.840 1.00 39.72 86 PRO A O 1
ATOM 700 N N . ALA A 1 87 ? -5.668 25.381 -5.114 1.00 44.78 87 ALA A N 1
ATOM 701 C CA . ALA A 1 87 ? -6.157 25.441 -3.766 1.00 44.78 87 ALA A CA 1
ATOM 702 C C . ALA A 1 87 ? -5.590 26.772 -3.300 1.00 44.78 87 ALA A C 1
ATOM 704 O O . ALA A 1 87 ? -4.373 26.918 -3.166 1.00 44.78 87 ALA A O 1
ATOM 705 N N . VAL A 1 88 ? -6.456 27.777 -3.185 1.00 47.78 88 VAL A N 1
ATOM 706 C CA . VAL A 1 88 ? -6.137 29.034 -2.529 1.00 47.78 88 VAL A CA 1
ATOM 707 C C . VAL A 1 88 ? -6.000 28.657 -1.063 1.00 47.78 88 VAL A C 1
ATOM 709 O O . VAL A 1 88 ? -6.880 28.860 -0.235 1.00 47.78 88 VAL A O 1
ATOM 712 N N . PHE A 1 89 ? -4.895 27.985 -0.760 1.00 42.69 89 PHE A N 1
ATOM 713 C CA . PHE A 1 89 ? -4.464 27.711 0.579 1.00 42.69 89 PHE A CA 1
ATOM 714 C C . PHE A 1 89 ? -3.876 29.034 1.032 1.00 42.69 89 PHE A C 1
ATOM 716 O O . PHE A 1 89 ? -2.683 29.303 0.886 1.00 42.69 89 PHE A O 1
ATOM 723 N N . ILE A 1 90 ? -4.744 29.910 1.539 1.00 48.28 90 ILE A N 1
ATOM 724 C CA . ILE A 1 90 ? -4.301 31.028 2.359 1.00 48.28 90 ILE A CA 1
ATOM 725 C C . ILE A 1 90 ? -3.769 30.394 3.644 1.00 48.28 90 ILE A C 1
ATOM 727 O O . ILE A 1 90 ? -4.435 30.356 4.676 1.00 48.28 90 ILE A O 1
ATOM 731 N N . LEU A 1 91 ? -2.539 29.883 3.582 1.00 48.47 91 LEU A N 1
ATOM 732 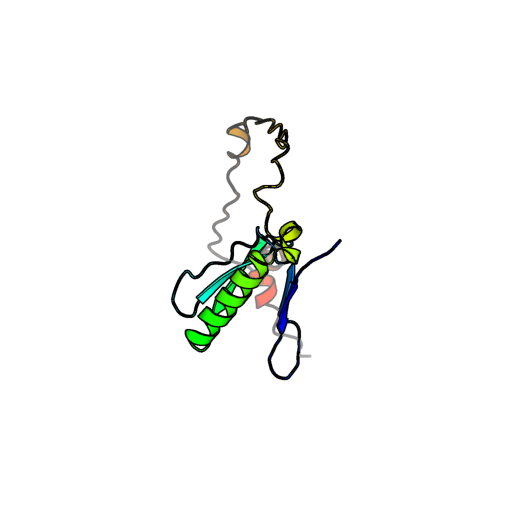C CA . LEU A 1 91 ? -1.696 29.717 4.748 1.00 48.47 91 LEU A CA 1
ATOM 733 C C . LEU A 1 91 ? -1.485 31.130 5.280 1.00 48.47 91 LEU A C 1
ATOM 735 O O . LEU A 1 91 ? -0.541 31.828 4.908 1.00 48.47 91 LEU A O 1
ATOM 739 N N . ARG A 1 92 ? -2.376 31.572 6.171 1.00 55.06 92 ARG A N 1
ATOM 740 C CA . ARG A 1 92 ? -2.032 32.630 7.111 1.00 55.06 92 ARG A CA 1
ATOM 741 C C . ARG A 1 92 ? -0.884 32.061 7.938 1.00 55.06 92 ARG A C 1
ATOM 743 O O . ARG A 1 92 ? -1.116 31.422 8.960 1.00 55.06 92 ARG A O 1
ATOM 750 N N . LYS A 1 93 ? 0.358 32.254 7.476 1.00 56.72 93 LYS A N 1
ATOM 751 C CA . LYS A 1 93 ? 1.568 32.047 8.273 1.00 56.72 93 LYS A CA 1
ATOM 752 C C . LYS A 1 93 ? 1.474 33.001 9.460 1.00 56.72 93 LYS A C 1
ATOM 754 O O . LYS A 1 93 ? 1.991 34.114 9.428 1.00 56.72 93 LYS A O 1
ATOM 759 N N . ARG A 1 94 ? 0.787 32.585 10.521 1.00 64.38 94 ARG A N 1
ATOM 760 C CA . ARG A 1 94 ? 0.971 33.198 11.828 1.00 64.38 94 ARG A CA 1
ATOM 761 C C . ARG A 1 94 ? 2.372 32.796 12.260 1.00 64.38 94 ARG A C 1
ATOM 763 O O . ARG A 1 94 ? 2.646 31.616 12.455 1.00 64.38 94 ARG A O 1
ATOM 770 N N . LYS A 1 95 ? 3.275 33.774 12.346 1.00 64.06 95 LYS A N 1
ATOM 771 C CA . LYS A 1 95 ? 4.576 33.582 12.988 1.00 64.06 95 LYS A CA 1
ATOM 772 C C . LYS A 1 95 ? 4.297 33.110 14.416 1.00 64.06 95 LYS A C 1
ATOM 774 O O . LYS A 1 95 ? 3.790 33.884 15.226 1.00 64.06 95 LYS A O 1
ATOM 779 N N . ILE A 1 96 ? 4.581 31.843 14.706 1.00 64.06 96 ILE A N 1
ATOM 780 C CA . ILE A 1 96 ? 4.587 31.337 16.078 1.00 64.06 96 ILE A CA 1
ATOM 781 C C . ILE A 1 96 ? 5.684 32.128 16.800 1.00 64.06 96 ILE A C 1
ATOM 783 O O . ILE A 1 96 ? 6.831 32.156 16.351 1.00 64.06 96 ILE A O 1
ATOM 787 N N . LYS A 1 97 ? 5.331 32.858 17.865 1.00 72.44 97 LYS A N 1
ATOM 788 C CA . LYS A 1 97 ? 6.325 33.585 18.667 1.00 72.44 97 LYS A CA 1
ATOM 789 C C . LYS A 1 97 ? 7.230 32.552 19.342 1.00 72.44 97 LYS A C 1
ATOM 791 O O . LYS A 1 97 ? 6.721 31.573 19.877 1.00 72.44 97 LYS A O 1
ATOM 796 N N . LYS A 1 98 ? 8.551 32.779 19.371 1.00 64.50 98 LYS A N 1
ATOM 797 C CA . LYS A 1 98 ? 9.514 31.899 20.074 1.00 64.50 98 LYS A CA 1
ATOM 798 C C . LYS A 1 98 ? 9.131 31.644 21.544 1.00 64.50 98 LYS A C 1
ATOM 800 O O . LYS A 1 98 ? 9.444 30.585 22.068 1.00 64.50 98 LYS A O 1
ATOM 805 N N . SER A 1 99 ? 8.385 32.558 22.169 1.00 68.44 99 SER A N 1
ATOM 806 C CA . SER A 1 99 ? 7.840 32.399 23.523 1.00 68.44 99 SER A CA 1
ATOM 807 C C . SER A 1 99 ? 6.756 31.318 23.669 1.00 68.44 99 SER A C 1
ATOM 809 O O . SER A 1 99 ? 6.442 30.928 24.788 1.00 68.44 99 SER A O 1
ATOM 811 N N . ALA A 1 100 ? 6.164 30.826 22.574 1.00 64.44 100 ALA A N 1
ATOM 812 C CA . ALA A 1 100 ? 5.137 29.780 22.613 1.00 64.44 100 ALA A CA 1
ATOM 813 C C . ALA A 1 100 ? 5.717 28.361 22.756 1.00 64.44 100 ALA A C 1
ATOM 815 O O . ALA A 1 100 ? 4.993 27.452 23.143 1.00 64.44 100 ALA A O 1
ATOM 816 N N . ILE A 1 101 ? 7.008 28.179 22.461 1.00 64.19 101 ILE A N 1
ATOM 817 C CA . ILE A 1 101 ? 7.719 26.893 22.572 1.00 64.19 101 ILE A CA 1
ATOM 818 C C . ILE A 1 101 ? 8.751 26.879 23.706 1.00 64.19 101 ILE A C 1
ATOM 820 O O . ILE A 1 101 ? 9.390 25.863 23.938 1.00 64.19 101 ILE A O 1
ATOM 824 N N . SER A 1 102 ? 8.941 28.000 24.408 1.00 57.56 102 SER A N 1
ATOM 825 C CA . SER A 1 102 ? 9.978 28.150 25.435 1.00 57.56 102 SER A CA 1
ATOM 826 C C . SER A 1 102 ? 9.487 27.864 26.854 1.00 57.56 102 SER A C 1
ATOM 828 O O . SER A 1 102 ? 10.139 28.278 27.810 1.00 57.56 102 SER A O 1
ATOM 830 N N . LYS A 1 103 ? 8.336 27.206 27.027 1.00 61.88 103 LYS A N 1
ATOM 831 C CA . LYS A 1 103 ? 8.010 26.658 28.345 1.00 61.88 103 LYS A CA 1
ATOM 832 C C . LYS A 1 103 ? 8.850 25.391 28.509 1.00 61.88 103 LYS A C 1
ATOM 834 O O . LYS A 1 103 ? 8.734 24.524 27.644 1.00 61.88 103 LYS A O 1
ATOM 839 N N . PRO A 1 104 ? 9.700 25.278 29.544 1.00 63.12 104 PRO A N 1
ATOM 840 C CA . PRO A 1 104 ? 10.389 24.026 29.808 1.00 63.12 104 PRO A CA 1
ATOM 841 C C . PRO A 1 104 ? 9.330 22.927 29.922 1.00 63.12 104 PRO A C 1
ATOM 843 O O . PRO A 1 104 ? 8.383 23.040 30.700 1.00 63.12 104 PRO A O 1
ATOM 846 N N . SER A 1 105 ? 9.445 21.900 29.080 1.00 58.97 105 SER A N 1
ATOM 847 C CA . SER A 1 105 ? 8.722 20.652 29.289 1.00 58.97 105 SER A CA 1
ATOM 848 C C . SER A 1 105 ? 9.101 20.171 30.683 1.00 58.97 105 SER A C 1
ATOM 850 O O . SER A 1 105 ? 10.296 20.095 30.971 1.00 58.97 105 SER A O 1
ATOM 852 N N . HIS A 1 106 ? 8.114 19.908 31.538 1.00 56.81 106 HIS A N 1
ATOM 853 C CA . HIS A 1 106 ? 8.293 19.377 32.890 1.00 56.81 106 HIS A CA 1
ATOM 854 C C . HIS A 1 106 ? 8.948 17.990 32.823 1.00 56.81 106 HIS A C 1
ATOM 856 O O . HIS A 1 106 ? 8.285 16.961 32.919 1.00 56.81 106 HIS A O 1
ATOM 862 N N . PHE A 1 107 ? 10.253 17.965 32.568 1.00 62.56 107 PHE A N 1
ATOM 863 C CA . PHE A 1 107 ? 11.056 16.763 32.569 1.00 62.56 107 PHE A CA 1
ATOM 864 C C . PHE A 1 107 ? 11.360 16.447 34.027 1.00 62.56 107 PHE A C 1
ATOM 866 O O . PHE A 1 107 ? 12.317 16.956 34.608 1.00 62.56 107 PHE A O 1
ATOM 873 N N . ASN A 1 108 ? 10.485 15.657 34.636 1.00 61.78 108 ASN A N 1
ATOM 874 C CA . ASN A 1 108 ? 10.707 15.137 35.973 1.00 61.78 108 ASN A CA 1
ATOM 875 C C . ASN A 1 108 ? 11.626 13.921 35.844 1.00 61.78 108 ASN A C 1
ATOM 877 O O . ASN A 1 108 ? 11.216 12.870 35.355 1.00 61.78 108 ASN A O 1
ATOM 881 N N . HIS A 1 109 ? 12.888 14.079 36.239 1.00 67.69 109 HIS A N 1
ATOM 882 C CA . HIS A 1 109 ? 13.814 12.958 36.337 1.00 67.69 109 HIS A CA 1
ATOM 883 C C . HIS A 1 109 ? 13.527 12.197 37.633 1.00 67.69 109 HIS A C 1
ATOM 885 O O . HIS A 1 109 ? 13.985 12.576 38.711 1.00 67.69 109 HIS A O 1
ATOM 891 N N . ILE A 1 110 ? 12.720 11.148 37.519 1.00 69.81 110 ILE A N 1
ATOM 892 C CA . ILE A 1 110 ? 12.345 10.290 38.640 1.00 69.81 110 ILE A CA 1
A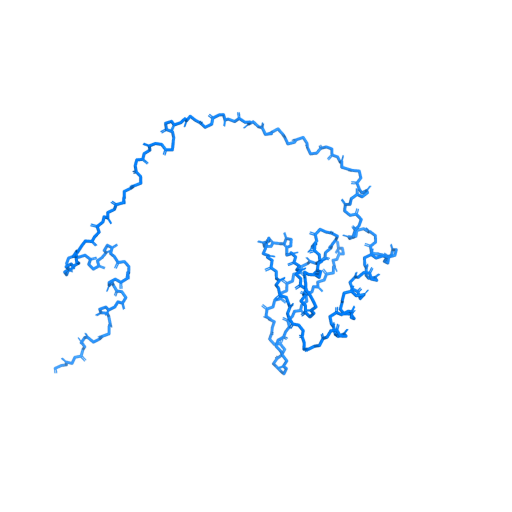TOM 893 C C . ILE A 1 110 ? 13.502 9.322 38.895 1.00 69.81 110 ILE A C 1
ATOM 895 O O . ILE A 1 110 ? 13.802 8.470 38.065 1.00 69.81 110 ILE A O 1
ATOM 899 N N . THR A 1 111 ? 14.183 9.479 40.030 1.00 70.75 111 THR A N 1
ATOM 900 C CA . THR A 1 111 ? 15.306 8.613 40.439 1.00 70.75 111 THR A CA 1
ATOM 901 C C . THR A 1 111 ? 14.898 7.534 41.435 1.00 70.75 111 THR A C 1
ATOM 903 O O . THR A 1 111 ? 15.662 6.596 41.660 1.00 70.75 111 THR A O 1
ATOM 906 N N . LYS A 1 112 ? 13.715 7.675 42.042 1.00 66.31 112 LYS A N 1
ATOM 907 C CA . LYS A 1 112 ? 13.094 6.747 42.991 1.00 66.31 112 LYS A CA 1
ATOM 908 C C . LYS A 1 112 ? 11.577 6.865 42.850 1.00 66.31 112 LYS A C 1
ATOM 910 O O . LYS A 1 112 ? 11.096 7.961 42.587 1.00 66.31 112 LYS A O 1
ATOM 915 N N . VAL A 1 113 ? 10.872 5.752 43.008 1.00 70.31 113 VAL A N 1
ATOM 916 C CA . VAL A 1 113 ? 9.405 5.664 42.992 1.00 70.31 113 VAL A CA 1
ATOM 917 C C . VAL A 1 113 ? 8.972 5.158 44.364 1.00 70.31 113 VAL A C 1
ATOM 919 O O . VAL A 1 113 ? 9.602 4.222 44.867 1.00 70.31 113 VAL A O 1
ATOM 922 N N . ASP A 1 114 ? 7.953 5.771 44.967 1.00 75.94 114 ASP A N 1
ATOM 923 C CA . ASP A 1 114 ? 7.370 5.331 46.241 1.00 75.94 114 ASP A CA 1
ATOM 924 C C . ASP A 1 114 ? 5.874 4.969 46.125 1.00 75.94 114 ASP A C 1
ATOM 926 O O . ASP A 1 114 ? 5.267 5.086 45.061 1.00 75.94 114 ASP A O 1
ATOM 930 N N . GLU A 1 115 ? 5.279 4.460 47.210 1.00 73.12 115 GLU A N 1
ATOM 931 C CA . GLU A 1 115 ? 3.880 3.998 47.224 1.00 73.12 115 GLU A CA 1
ATOM 932 C C . GLU A 1 115 ? 2.857 5.129 47.001 1.00 73.12 115 GLU A C 1
ATOM 934 O O . GLU A 1 115 ? 1.742 4.860 46.552 1.00 73.12 115 GLU A O 1
ATOM 939 N N . ASN A 1 116 ? 3.223 6.394 47.243 1.00 70.12 116 ASN A N 1
ATOM 940 C CA . ASN A 1 116 ? 2.343 7.541 47.005 1.00 70.12 116 ASN A CA 1
ATOM 941 C C . ASN A 1 116 ? 2.291 7.944 45.520 1.00 70.12 116 ASN A C 1
ATOM 943 O O . ASN A 1 116 ? 1.405 8.700 45.122 1.00 70.12 116 ASN A O 1
ATOM 947 N N . ASP A 1 117 ? 3.200 7.432 44.682 1.00 70.50 117 ASP A N 1
ATOM 948 C CA . ASP A 1 117 ? 3.250 7.727 43.245 1.00 70.50 117 ASP A CA 1
ATOM 949 C C . ASP A 1 117 ? 2.283 6.864 42.406 1.00 70.50 117 ASP A C 1
ATOM 951 O O . ASP A 1 117 ? 2.193 7.046 41.182 1.00 70.50 117 ASP A O 1
ATOM 955 N N . LYS A 1 118 ? 1.537 5.938 43.038 1.00 66.50 118 LYS A N 1
ATOM 956 C CA . LYS A 1 118 ? 0.673 4.951 42.358 1.00 66.50 118 LYS A CA 1
ATOM 957 C C . LYS A 1 118 ? -0.354 5.588 41.415 1.00 66.50 118 LYS A C 1
ATOM 959 O O . LYS A 1 118 ? -0.561 5.077 40.312 1.00 66.50 118 LYS A O 1
ATOM 964 N N . ASP A 1 119 ? -0.925 6.726 41.805 1.00 65.88 119 ASP A N 1
ATOM 965 C CA . ASP A 1 119 ? -1.961 7.425 41.032 1.00 65.88 119 ASP A CA 1
ATOM 966 C C . ASP A 1 119 ? -1.394 8.336 39.925 1.00 65.88 119 ASP A C 1
ATOM 968 O O . ASP A 1 119 ? -2.113 8.737 39.009 1.00 65.88 119 ASP A O 1
ATOM 972 N N . SER A 1 120 ? -0.101 8.674 39.993 1.00 65.38 120 SER A N 1
ATOM 973 C CA . SER A 1 120 ? 0.561 9.624 39.085 1.00 65.38 120 SER A CA 1
ATOM 974 C C . SER A 1 120 ? 1.317 8.925 37.948 1.00 65.38 120 SER A C 1
ATOM 976 O O . SER A 1 120 ? 1.416 9.447 36.833 1.00 65.38 120 SER A O 1
ATOM 978 N N . LEU A 1 121 ? 1.839 7.719 38.201 1.00 66.44 121 LEU A N 1
ATOM 979 C CA . LEU A 1 121 ? 2.674 6.973 37.261 1.00 66.44 121 LEU A CA 1
ATOM 980 C C . LEU A 1 121 ? 1.950 5.735 36.730 1.00 66.44 121 LEU A C 1
ATOM 982 O O . LEU A 1 121 ? 2.005 4.672 37.340 1.00 66.44 121 LEU A O 1
ATOM 986 N N . TYR A 1 122 ? 1.375 5.860 35.529 1.00 62.19 122 TYR A N 1
ATOM 987 C CA . TYR A 1 122 ? 0.627 4.798 34.834 1.00 62.19 122 TYR A CA 1
ATOM 988 C C . TYR A 1 122 ? 1.349 3.436 34.817 1.00 62.19 122 TYR A C 1
ATOM 990 O O . TYR A 1 122 ? 0.723 2.392 34.952 1.00 62.19 122 TYR A O 1
ATOM 998 N N . THR A 1 123 ? 2.681 3.427 34.694 1.00 60.31 123 THR A N 1
ATOM 999 C CA . THR A 1 123 ? 3.477 2.189 34.694 1.00 60.31 123 THR A CA 1
ATOM 1000 C C . THR A 1 123 ? 3.518 1.502 36.062 1.00 60.31 123 THR A C 1
ATOM 1002 O O . THR A 1 123 ? 3.499 0.279 36.116 1.00 60.31 123 THR A O 1
ATOM 1005 N N . TYR A 1 124 ? 3.566 2.252 37.168 1.00 58.62 124 TYR A N 1
ATOM 1006 C CA . TYR A 1 124 ? 3.559 1.671 38.515 1.00 58.62 124 TYR A CA 1
ATOM 1007 C C . TYR A 1 124 ? 2.161 1.166 38.886 1.00 58.62 124 TYR A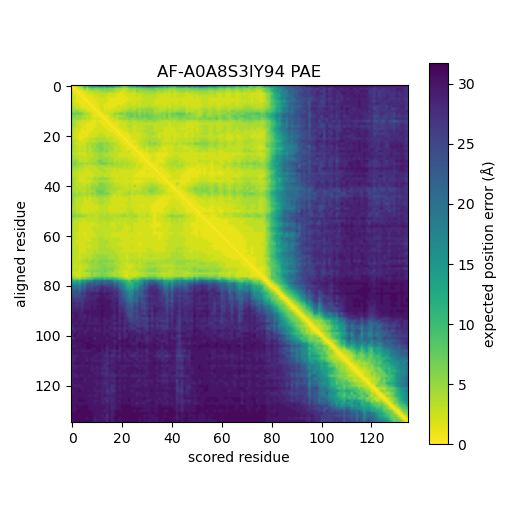 C 1
ATOM 1009 O O . TYR A 1 124 ? 2.035 0.085 39.454 1.00 58.62 124 TYR A O 1
ATOM 1017 N N . SER A 1 125 ? 1.108 1.883 38.474 1.00 59.56 125 SER A N 1
ATOM 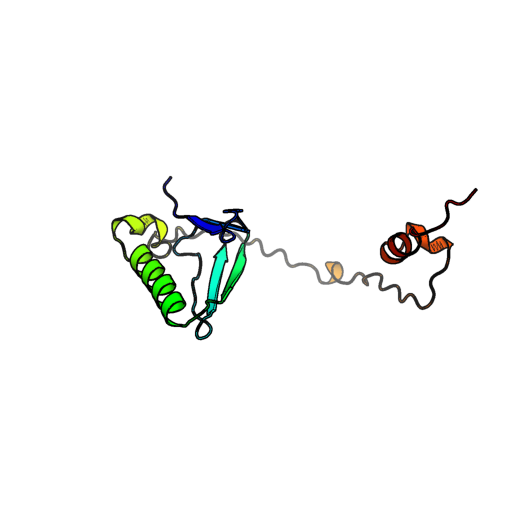1018 C CA . SER A 1 125 ? -0.286 1.453 38.656 1.00 59.56 125 SER A CA 1
ATOM 1019 C C . SER A 1 125 ? -0.545 0.081 38.021 1.00 59.56 125 SER A C 1
ATOM 1021 O O . SER A 1 125 ? -1.222 -0.748 38.613 1.00 59.56 125 SER A O 1
ATOM 1023 N N . VAL A 1 126 ? 0.041 -0.176 36.845 1.00 60.22 126 VAL A N 1
ATOM 1024 C CA . VAL A 1 126 ? -0.112 -1.443 36.107 1.00 60.22 126 VAL A CA 1
ATOM 1025 C C . VAL A 1 126 ? 0.715 -2.591 36.706 1.00 60.22 126 VAL A C 1
ATOM 1027 O O . VAL A 1 126 ? 0.322 -3.743 36.576 1.00 60.22 126 VAL A O 1
ATOM 1030 N N . LEU A 1 127 ? 1.848 -2.313 37.360 1.00 58.78 127 LEU A N 1
ATOM 1031 C CA . LEU A 1 127 ? 2.752 -3.355 37.877 1.00 58.78 127 LEU A CA 1
ATOM 1032 C C . LEU A 1 127 ? 2.413 -3.848 39.294 1.00 58.78 127 LEU A C 1
ATOM 1034 O O . LEU A 1 127 ? 2.965 -4.858 39.719 1.00 58.78 127 LEU A O 1
ATOM 1038 N N . VAL A 1 128 ? 1.550 -3.143 40.030 1.00 59.38 128 VAL A N 1
ATOM 1039 C CA . VAL A 1 128 ? 1.222 -3.457 41.437 1.00 59.38 128 VAL A CA 1
ATOM 1040 C C . VAL A 1 128 ? -0.150 -4.135 41.585 1.00 59.38 128 VAL A C 1
ATOM 1042 O O . VAL A 1 128 ? -0.508 -4.555 42.680 1.00 59.38 128 VAL A O 1
ATOM 1045 N N . ASP A 1 129 ? -0.916 -4.288 40.502 1.00 57.03 129 ASP A N 1
ATOM 1046 C CA . ASP A 1 129 ? -2.273 -4.857 40.556 1.00 57.03 129 ASP A CA 1
ATOM 1047 C C . ASP A 1 129 ? -2.342 -6.389 40.370 1.00 57.03 129 ASP A C 1
ATOM 1049 O O . ASP A 1 129 ? -3.437 -6.951 40.356 1.00 57.03 129 ASP A O 1
ATOM 1053 N N . ASP A 1 130 ? -1.204 -7.091 40.349 1.00 57.50 130 ASP A N 1
ATOM 1054 C CA . ASP A 1 130 ? -1.168 -8.556 40.442 1.00 57.50 130 ASP A CA 1
ATOM 1055 C C . ASP A 1 130 ? -0.733 -8.997 41.857 1.00 57.50 130 ASP A C 1
ATOM 1057 O O . ASP A 1 130 ? 0.451 -9.004 42.191 1.00 57.50 130 ASP A O 1
ATOM 1061 N N . HIS A 1 131 ? -1.729 -9.429 42.650 1.00 50.06 131 HIS A N 1
ATOM 1062 C CA . HIS A 1 131 ? -1.683 -9.993 44.019 1.00 50.06 131 HIS A CA 1
ATOM 1063 C C . HIS A 1 131 ? -1.660 -8.937 45.150 1.00 50.06 131 HIS A C 1
ATOM 1065 O O . HIS A 1 131 ? -0.730 -8.156 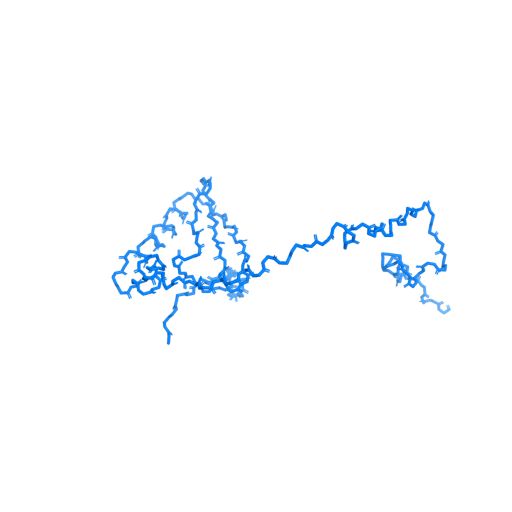45.273 1.00 50.06 131 HIS A O 1
ATOM 1071 N N . ILE A 1 132 ? -2.645 -8.853 46.059 1.00 45.50 132 ILE A N 1
ATOM 1072 C CA . ILE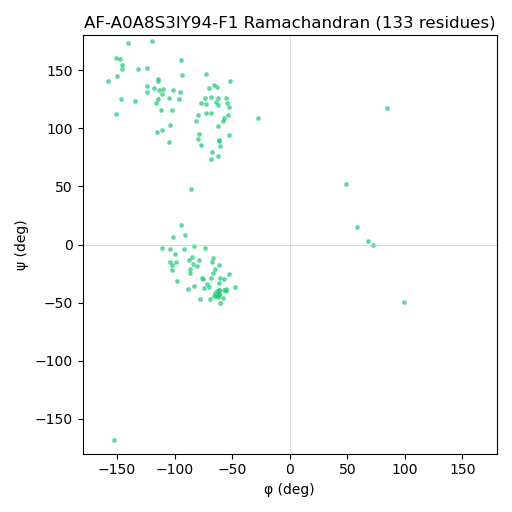 A 1 132 ? -3.061 -9.889 47.023 1.00 45.50 132 ILE A CA 1
ATOM 1073 C C . ILE A 1 132 ? -4.564 -9.740 47.355 1.00 45.50 132 ILE A C 1
ATOM 1075 O O . ILE A 1 132 ? -4.982 -8.807 48.035 1.00 45.50 132 ILE A O 1
ATOM 1079 N N . THR A 1 133 ? -5.377 -10.712 46.940 1.00 46.12 133 THR A N 1
ATOM 1080 C CA . THR A 1 133 ? -6.585 -11.126 47.673 1.00 46.12 133 THR A CA 1
ATOM 1081 C C . THR A 1 133 ? -6.349 -12.555 48.136 1.00 46.12 133 THR A C 1
ATOM 1083 O O . THR A 1 133 ? -6.535 -13.500 47.378 1.00 46.12 133 THR A O 1
ATOM 1086 N N . LEU A 1 134 ? -5.909 -12.714 49.381 1.00 40.00 134 LEU A N 1
ATOM 1087 C CA . LEU A 1 134 ? -6.110 -13.945 50.132 1.00 40.00 134 LEU A CA 1
ATOM 1088 C C . LEU A 1 134 ? -6.588 -13.555 51.530 1.00 40.00 134 LEU A C 1
ATOM 1090 O O . LEU A 1 134 ? -5.970 -12.730 52.201 1.00 40.00 134 LEU A O 1
ATOM 1094 N N . SER A 1 135 ? -7.750 -14.116 51.856 1.00 37.41 135 SER A N 1
ATOM 1095 C CA . SER A 1 135 ? -8.417 -14.160 53.157 1.00 37.41 135 SER A CA 1
ATOM 1096 C C . SER A 1 135 ? -7.522 -14.661 54.279 1.00 37.41 135 SER A C 1
ATOM 1098 O O . SER A 1 135 ? -6.775 -15.627 53.995 1.00 37.41 135 SER A O 1
#